Protein AF-A0A962V6T2-F1 (afdb_monomer_lite)

Radius of gyration: 20.81 Å; chains: 1; bounding box: 44×36×54 Å

pLDDT: mean 84.51, std 11.96, range [43.81, 96.75]

Sequence (135 aa):
SIVKYLGAAYLVYLGLKAIFEKTDSAVPGTKHVLDVTTAFRQAIIIEFLNPKSAMFFLAFLPQFVNPENGSVALQLMTLGLLFVLMGLVSTVTVALSAGHIGKFLRRNPVVMRWQNKAVGSIFCGLGVRLALQEK

Structure (mmCIF, N/CA/C/O backbone):
data_AF-A0A962V6T2-F1
#
_entry.id   AF-A0A962V6T2-F1
#
loop_
_atom_site.group_PDB
_atom_site.id
_atom_site.type_symbol
_atom_site.label_atom_id
_atom_site.label_alt_id
_atom_site.label_comp_id
_atom_site.label_asym_id
_atom_site.label_entity_id
_atom_site.label_seq_id
_atom_site.pdbx_PDB_ins_code
_atom_site.Cartn_x
_atom_site.Cartn_y
_atom_site.Cartn_z
_atom_site.occupancy
_atom_site.B_iso_or_equiv
_atom_site.auth_seq_id
_atom_site.auth_comp_id
_atom_site.auth_asym_id
_atom_site.auth_atom_id
_atom_site.pdbx_PDB_model_num
ATOM 1 N N . SER A 1 1 ? -13.033 19.568 -12.253 1.00 76.38 1 SER A N 1
ATOM 2 C CA . SER A 1 1 ? -13.059 19.235 -13.694 1.00 76.38 1 SER A CA 1
ATOM 3 C C . SER A 1 1 ? -11.680 19.303 -14.340 1.00 76.38 1 SER A C 1
ATOM 5 O O . SER A 1 1 ? -11.305 18.338 -14.981 1.00 76.38 1 SER A O 1
ATOM 7 N N . ILE A 1 2 ? -10.882 20.357 -14.122 1.00 85.88 2 ILE A N 1
ATOM 8 C CA . ILE A 1 2 ? -9.517 20.464 -14.686 1.00 85.88 2 ILE A CA 1
ATOM 9 C C . ILE A 1 2 ? -8.584 19.353 -14.168 1.00 85.88 2 ILE A C 1
ATOM 11 O O . ILE A 1 2 ? -7.985 18.636 -14.959 1.00 85.88 2 ILE A O 1
ATOM 15 N N . VAL A 1 3 ? -8.546 19.128 -12.848 1.00 86.56 3 VAL A N 1
ATOM 16 C CA . VAL A 1 3 ? -7.730 18.063 -12.224 1.00 86.56 3 VAL A CA 1
ATOM 17 C C . VAL A 1 3 ? -8.081 16.667 -12.763 1.00 86.56 3 VAL A C 1
ATOM 19 O O . VAL A 1 3 ? -7.198 15.846 -12.978 1.00 86.56 3 VAL A O 1
ATOM 22 N N . LYS A 1 4 ? -9.366 16.415 -13.055 1.00 87.06 4 LYS A N 1
ATOM 23 C CA . LYS A 1 4 ? -9.864 15.156 -13.634 1.00 87.06 4 LYS A CA 1
ATOM 24 C C . LYS A 1 4 ? -9.282 14.917 -15.031 1.00 87.06 4 LYS A C 1
ATOM 26 O O . LYS A 1 4 ? -8.743 13.846 -15.284 1.00 87.06 4 LYS A O 1
ATOM 31 N N . TYR A 1 5 ? -9.358 15.911 -15.918 1.00 91.44 5 TYR A N 1
ATOM 32 C CA . TYR A 1 5 ? -8.813 15.791 -17.273 1.00 91.44 5 TYR A CA 1
ATOM 33 C C . TYR A 1 5 ? -7.282 15.714 -17.285 1.00 91.44 5 TYR A C 1
ATOM 35 O O . TYR A 1 5 ? -6.730 14.931 -18.052 1.00 91.44 5 TYR A O 1
ATOM 43 N N . LEU A 1 6 ? -6.599 16.444 -16.396 1.00 91.62 6 LEU A N 1
ATOM 44 C CA . LEU A 1 6 ? -5.149 16.316 -16.214 1.00 91.62 6 LEU A CA 1
ATOM 45 C C . LEU A 1 6 ? -4.758 14.904 -15.760 1.00 91.62 6 LEU A C 1
ATOM 47 O O . LEU A 1 6 ? -3.849 14.306 -16.331 1.00 91.62 6 LEU A O 1
ATOM 51 N N . GLY A 1 7 ? -5.478 14.342 -14.785 1.00 89.75 7 GLY A N 1
ATOM 52 C CA . GLY A 1 7 ? -5.280 12.961 -14.345 1.00 89.75 7 GLY A CA 1
ATOM 53 C C . GLY A 1 7 ? -5.539 11.948 -15.463 1.00 89.75 7 GLY A C 1
ATOM 54 O O . GLY A 1 7 ? -4.740 11.037 -15.661 1.00 89.75 7 GLY A O 1
ATOM 55 N N . ALA A 1 8 ? -6.605 12.136 -16.245 1.00 91.94 8 ALA A N 1
ATOM 56 C CA . ALA A 1 8 ? -6.926 11.275 -17.381 1.00 91.94 8 ALA A CA 1
ATOM 57 C C . ALA A 1 8 ? -5.833 11.310 -18.462 1.00 91.94 8 ALA A C 1
ATOM 59 O O . ALA A 1 8 ? -5.365 10.257 -18.892 1.00 91.94 8 ALA A O 1
ATOM 60 N N . ALA A 1 9 ? -5.378 12.505 -18.851 1.00 92.38 9 ALA A N 1
ATOM 61 C CA . ALA A 1 9 ? -4.289 12.675 -19.810 1.00 92.38 9 ALA A CA 1
ATOM 62 C C . ALA A 1 9 ? -2.988 12.035 -19.306 1.00 92.38 9 ALA A C 1
ATOM 64 O O . ALA A 1 9 ? -2.298 11.359 -20.068 1.00 92.38 9 ALA A O 1
ATOM 65 N N . TYR A 1 10 ? -2.684 12.183 -18.014 1.00 92.25 10 TYR A N 1
ATOM 66 C CA . TYR A 1 10 ? -1.513 11.565 -17.400 1.00 92.25 10 TYR A CA 1
ATOM 67 C C . TYR A 1 10 ? -1.583 10.031 -17.416 1.00 92.25 10 TYR A C 1
ATOM 69 O O . TYR A 1 10 ? -0.602 9.379 -17.771 1.00 92.25 10 TYR A O 1
ATOM 77 N N . LEU A 1 11 ? -2.743 9.444 -17.103 1.00 90.00 11 LEU A N 1
ATOM 78 C CA . LEU A 1 11 ? -2.950 7.992 -17.163 1.00 90.00 11 LEU A CA 1
ATOM 79 C C . LEU A 1 11 ? -2.813 7.454 -18.593 1.00 90.00 11 LEU A C 1
ATOM 81 O O . LEU A 1 11 ? -2.139 6.446 -18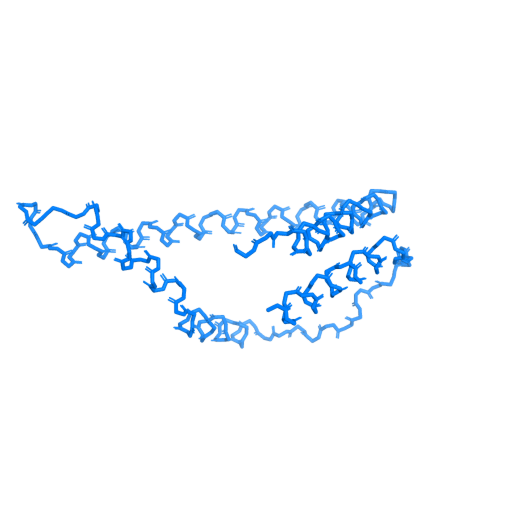.796 1.00 90.00 11 LEU A O 1
ATOM 85 N N . VAL A 1 12 ? -3.391 8.139 -19.586 1.00 92.12 12 VAL A N 1
ATOM 86 C CA . VAL A 1 12 ? -3.236 7.763 -21.003 1.00 92.12 12 VAL A CA 1
ATOM 87 C C . VAL A 1 12 ? -1.774 7.869 -21.433 1.00 92.12 12 VAL A C 1
ATOM 89 O O . VAL A 1 12 ? -1.253 6.949 -22.057 1.00 92.12 12 VAL A O 1
ATOM 92 N N . TYR A 1 13 ? -1.080 8.942 -21.051 1.00 92.69 13 TYR A N 1
ATOM 93 C CA . TYR A 1 13 ? 0.347 9.101 -21.322 1.00 92.69 13 TYR A CA 1
ATOM 94 C C . TYR A 1 13 ? 1.184 7.962 -20.716 1.00 92.69 13 TYR A C 1
ATOM 96 O O . TYR A 1 13 ? 1.999 7.367 -21.421 1.00 92.69 13 TYR A O 1
ATOM 104 N N . LEU A 1 14 ? 0.961 7.611 -19.442 1.00 87.94 14 LEU A N 1
ATOM 105 C CA . LEU A 1 14 ? 1.634 6.476 -18.798 1.00 87.94 14 LEU A CA 1
ATOM 106 C C . LEU A 1 14 ? 1.318 5.148 -19.495 1.00 87.94 14 LEU A C 1
ATOM 108 O O . LEU A 1 14 ? 2.213 4.319 -19.666 1.00 87.94 14 LEU A O 1
ATOM 112 N N . GLY A 1 15 ? 0.070 4.960 -19.927 1.00 89.69 15 GLY A N 1
ATOM 113 C CA . GLY A 1 15 ? -0.353 3.765 -20.647 1.00 89.69 15 GLY A CA 1
ATOM 114 C C . GLY A 1 15 ? 0.335 3.617 -22.003 1.00 89.69 15 GLY A C 1
ATOM 115 O O . GLY A 1 15 ? 0.898 2.562 -22.298 1.00 89.69 15 GLY A O 1
ATOM 116 N N . LEU A 1 16 ? 0.377 4.690 -22.797 1.00 90.50 16 LEU A N 1
ATOM 117 C CA . LEU A 1 16 ? 1.096 4.719 -24.074 1.00 90.50 16 LEU A CA 1
ATOM 118 C C . LEU A 1 16 ? 2.596 4.509 -23.868 1.00 90.50 16 LEU A C 1
ATOM 120 O O . LEU A 1 16 ? 3.203 3.712 -24.583 1.00 90.50 16 LEU A O 1
ATOM 124 N N . LYS A 1 17 ? 3.183 5.155 -22.854 1.00 87.94 17 LYS A N 1
ATOM 125 C CA . LYS A 1 17 ? 4.591 4.957 -22.503 1.00 87.94 17 LYS A CA 1
ATOM 126 C C . LYS A 1 17 ? 4.886 3.480 -22.234 1.00 87.94 17 LYS A C 1
ATOM 128 O O . LYS A 1 17 ? 5.828 2.966 -22.818 1.00 87.94 17 LYS A O 1
ATOM 133 N N . ALA A 1 18 ? 4.057 2.791 -21.447 1.00 85.31 18 ALA A N 1
ATOM 134 C CA . ALA A 1 18 ? 4.225 1.363 -21.169 1.00 85.31 18 ALA A CA 1
ATOM 135 C C . ALA A 1 18 ? 4.070 0.481 -22.426 1.00 85.31 18 ALA A C 1
ATOM 137 O O . ALA A 1 18 ? 4.817 -0.479 -22.591 1.00 85.31 18 ALA A O 1
ATOM 138 N N . ILE A 1 19 ? 3.146 0.803 -23.341 1.00 86.50 19 ILE A N 1
ATOM 139 C CA . ILE A 1 19 ? 2.940 0.041 -24.592 1.00 86.50 19 ILE A CA 1
ATOM 140 C C . ILE A 1 19 ? 4.139 0.168 -25.542 1.00 86.50 19 ILE A C 1
ATOM 142 O O . ILE A 1 19 ? 4.509 -0.811 -26.195 1.00 86.50 19 ILE A O 1
ATOM 146 N N . PHE A 1 20 ? 4.720 1.367 -25.635 1.00 84.94 20 PHE A N 1
ATOM 147 C CA . PHE A 1 20 ? 5.808 1.681 -26.566 1.00 84.94 20 PHE A CA 1
ATOM 148 C C . PHE A 1 20 ? 7.208 1.547 -25.962 1.00 84.94 20 PHE A C 1
ATOM 150 O O . PHE A 1 20 ? 8.195 1.700 -26.685 1.00 84.94 20 PHE A O 1
ATOM 157 N N . GLU A 1 21 ? 7.318 1.247 -24.666 1.00 78.12 21 GLU A N 1
ATOM 158 C CA . GLU A 1 21 ? 8.599 1.009 -24.009 1.00 78.12 21 GLU A CA 1
ATOM 159 C C . GLU A 1 21 ? 9.285 -0.194 -24.665 1.00 78.12 21 GLU A C 1
ATOM 161 O O . GLU A 1 21 ? 8.840 -1.344 -24.554 1.00 78.12 21 GLU A O 1
ATOM 166 N N . LYS A 1 22 ? 10.366 0.079 -25.408 1.00 64.94 22 LYS A N 1
ATOM 167 C CA . LYS A 1 22 ? 11.194 -0.975 -25.986 1.00 64.94 22 LYS A CA 1
ATOM 168 C C . LYS A 1 22 ? 11.722 -1.816 -24.836 1.00 64.94 22 LYS A C 1
ATOM 170 O O . LYS A 1 22 ? 12.284 -1.298 -23.878 1.00 64.94 22 LYS A O 1
ATOM 175 N N . THR A 1 23 ? 11.533 -3.126 -24.952 1.00 60.84 23 THR A N 1
ATOM 176 C CA . THR A 1 23 ? 12.132 -4.140 -24.080 1.00 60.84 23 THR A CA 1
ATOM 177 C C . THR A 1 23 ? 13.639 -4.200 -24.333 1.00 60.84 23 THR A C 1
ATOM 179 O O . THR A 1 23 ? 14.164 -5.244 -24.707 1.00 60.84 23 THR A O 1
ATOM 182 N N . ASP A 1 24 ? 14.337 -3.076 -24.219 1.00 51.56 24 ASP A N 1
ATOM 183 C CA . ASP A 1 24 ? 15.773 -3.124 -24.061 1.00 51.56 24 ASP A CA 1
ATOM 184 C C . ASP A 1 24 ? 16.014 -3.762 -22.700 1.00 51.56 24 ASP A C 1
ATOM 186 O O . ASP A 1 24 ? 15.399 -3.392 -21.697 1.00 51.56 24 ASP A O 1
ATOM 190 N N . SER A 1 25 ? 16.892 -4.759 -22.672 1.00 47.03 25 SER A N 1
ATOM 191 C CA . SER A 1 25 ? 17.385 -5.434 -21.469 1.00 47.03 25 SER A CA 1
ATOM 192 C C . SER A 1 25 ? 18.206 -4.492 -20.576 1.00 47.03 25 SER A C 1
ATOM 194 O O . SER A 1 25 ? 19.183 -4.907 -19.955 1.00 47.03 25 SER A O 1
ATOM 196 N N . ALA A 1 26 ? 17.842 -3.211 -20.531 1.00 43.81 26 ALA A N 1
ATOM 197 C CA . ALA A 1 26 ? 18.400 -2.217 -19.655 1.00 43.81 26 ALA A CA 1
ATOM 198 C C . ALA A 1 26 ? 18.105 -2.659 -18.224 1.00 43.81 26 ALA A C 1
ATOM 200 O O . ALA A 1 26 ? 16.982 -2.575 -17.717 1.00 43.81 26 ALA A O 1
ATOM 201 N N . VAL A 1 27 ? 19.162 -3.180 -17.602 1.00 46.41 27 VAL A N 1
ATOM 202 C CA . VAL A 1 27 ? 19.393 -3.183 -16.162 1.00 46.41 27 VAL A CA 1
ATOM 203 C C . VAL A 1 27 ? 18.653 -1.983 -15.577 1.00 46.41 27 VAL A C 1
ATOM 205 O O . VAL A 1 27 ? 18.902 -0.869 -16.046 1.00 46.41 27 VAL A O 1
ATOM 208 N N . PRO A 1 28 ? 17.724 -2.170 -14.618 1.00 46.38 28 PRO A N 1
ATOM 209 C CA . PRO A 1 28 ? 17.079 -1.036 -13.984 1.00 46.38 28 PRO A CA 1
ATOM 210 C C . PRO A 1 28 ? 18.208 -0.145 -13.482 1.00 46.38 28 PRO A C 1
ATOM 212 O O . PRO A 1 28 ? 18.984 -0.588 -12.634 1.00 46.38 28 PRO A O 1
ATOM 215 N N . GLY A 1 29 ? 18.346 1.044 -14.084 1.00 44.16 29 GLY A N 1
ATOM 216 C CA . GLY A 1 29 ? 19.384 1.997 -13.721 1.00 44.16 29 GLY A CA 1
ATOM 217 C C . GLY A 1 29 ? 19.414 2.104 -12.210 1.00 44.16 29 GLY A C 1
ATOM 218 O O . GLY A 1 29 ? 18.344 2.054 -11.604 1.00 44.16 29 GLY A O 1
ATOM 219 N N . THR A 1 30 ? 20.621 2.143 -11.650 1.00 44.16 30 THR A N 1
ATOM 220 C CA . THR A 1 30 ? 20.980 2.273 -10.233 1.00 44.16 30 THR A CA 1
ATOM 221 C C . THR A 1 30 ? 19.972 3.126 -9.465 1.00 44.16 30 THR A C 1
ATOM 223 O O . THR A 1 30 ? 20.181 4.302 -9.182 1.00 44.16 30 THR A O 1
ATOM 226 N N . LYS A 1 31 ? 18.828 2.533 -9.120 1.00 53.91 31 LYS A N 1
ATOM 227 C CA . LYS A 1 31 ? 17.901 3.104 -8.165 1.00 53.91 31 LYS A CA 1
ATOM 228 C C . LYS A 1 31 ? 18.673 2.979 -6.879 1.00 53.91 31 LYS A C 1
ATOM 230 O O . LYS A 1 31 ? 18.978 1.856 -6.481 1.00 53.91 31 LYS A O 1
ATOM 235 N N . HIS A 1 32 ? 19.052 4.115 -6.301 1.00 54.88 32 HIS A N 1
ATOM 236 C CA . HIS A 1 32 ? 19.577 4.150 -4.947 1.00 54.88 32 HIS A CA 1
ATOM 237 C C . HIS A 1 32 ? 18.683 3.245 -4.110 1.00 54.88 32 HIS A C 1
ATOM 239 O O . HIS A 1 32 ? 17.489 3.513 -3.955 1.00 54.88 32 HIS A O 1
ATOM 245 N N . VAL A 1 33 ? 19.240 2.112 -3.687 1.00 65.38 33 VAL A N 1
ATOM 246 C CA . VAL A 1 33 ? 18.557 1.209 -2.779 1.00 65.38 33 VAL A CA 1
ATOM 247 C C . VAL A 1 33 ? 18.458 2.019 -1.502 1.00 65.38 33 VAL A C 1
ATOM 249 O O . VAL A 1 33 ? 19.461 2.244 -0.830 1.00 65.38 33 VAL A O 1
ATOM 252 N N . LEU A 1 34 ? 17.276 2.590 -1.266 1.00 71.81 34 LEU A N 1
ATOM 253 C CA . LEU A 1 34 ? 16.982 3.282 -0.023 1.00 71.81 34 LEU A CA 1
ATOM 254 C C . LEU A 1 34 ? 17.321 2.320 1.107 1.00 71.81 34 LEU A C 1
ATOM 256 O O . LEU A 1 34 ? 16.934 1.150 1.062 1.00 71.81 34 LEU A O 1
ATOM 260 N N . ASP A 1 35 ? 18.047 2.823 2.100 1.00 88.50 35 ASP A N 1
ATOM 261 C CA . ASP A 1 35 ? 18.288 2.059 3.310 1.00 88.50 35 ASP A CA 1
ATOM 262 C C . ASP A 1 35 ? 16.942 1.606 3.896 1.00 88.50 35 ASP A C 1
ATOM 264 O O . ASP A 1 35 ? 15.974 2.377 3.928 1.00 88.50 35 ASP A O 1
ATOM 268 N N . VAL A 1 36 ? 16.879 0.351 4.345 1.00 87.12 36 VAL A N 1
ATOM 269 C CA . VAL A 1 36 ? 15.638 -0.286 4.812 1.00 87.12 36 VAL A CA 1
ATOM 270 C C . VAL A 1 36 ? 15.012 0.536 5.936 1.00 87.12 36 VAL A C 1
ATOM 272 O O . VAL A 1 36 ? 13.799 0.743 5.951 1.00 87.12 36 VAL A O 1
ATOM 275 N N . THR A 1 37 ? 15.839 1.087 6.826 1.00 91.25 37 THR A N 1
ATOM 276 C CA . THR A 1 37 ? 15.393 1.940 7.933 1.00 91.25 37 THR A CA 1
ATOM 277 C C . THR A 1 37 ? 14.762 3.230 7.424 1.00 91.25 37 THR A C 1
ATOM 279 O O . THR A 1 37 ? 13.730 3.670 7.933 1.00 91.25 37 THR A O 1
ATOM 282 N N . THR A 1 38 ? 15.355 3.840 6.398 1.00 90.69 38 THR A N 1
ATOM 283 C CA . THR A 1 38 ? 14.841 5.078 5.798 1.00 90.69 38 THR A CA 1
ATOM 284 C C . THR A 1 38 ? 13.510 4.828 5.098 1.00 90.69 38 THR A C 1
ATOM 286 O O . THR A 1 38 ? 12.551 5.565 5.331 1.00 90.69 38 THR A O 1
ATOM 289 N N . ALA A 1 39 ? 13.419 3.757 4.305 1.00 87.88 39 ALA A N 1
ATOM 290 C CA . ALA A 1 39 ? 12.182 3.356 3.643 1.00 87.88 39 ALA A CA 1
ATOM 291 C C . ALA A 1 39 ? 11.071 3.036 4.659 1.00 87.88 39 ALA A C 1
ATOM 293 O O . ALA A 1 39 ? 9.936 3.477 4.490 1.00 87.88 39 ALA A O 1
ATOM 294 N N . PHE A 1 40 ? 11.402 2.339 5.749 1.00 88.81 40 PHE A N 1
ATOM 295 C CA . PHE A 1 40 ? 10.456 2.010 6.814 1.00 88.81 40 PHE A CA 1
ATOM 296 C C . PHE A 1 40 ? 9.937 3.257 7.543 1.00 88.81 40 PHE A C 1
ATOM 298 O O . PHE A 1 40 ? 8.730 3.408 7.729 1.00 88.81 40 PHE A O 1
ATOM 305 N N . ARG A 1 41 ? 10.821 4.201 7.899 1.00 92.38 41 ARG A N 1
ATOM 306 C CA . ARG A 1 41 ? 10.409 5.467 8.532 1.00 92.38 41 ARG A CA 1
ATOM 307 C C . ARG A 1 41 ? 9.535 6.303 7.605 1.00 92.38 41 ARG A C 1
ATOM 309 O O . ARG A 1 41 ? 8.527 6.840 8.055 1.00 92.38 41 ARG A O 1
ATOM 316 N N . GLN A 1 42 ? 9.886 6.390 6.322 1.00 90.06 42 GLN A N 1
ATOM 317 C CA . GLN A 1 42 ? 9.048 7.073 5.336 1.00 90.06 42 GLN A CA 1
ATOM 318 C C . GLN A 1 42 ? 7.676 6.409 5.214 1.00 90.06 42 GLN A C 1
ATOM 320 O O . GLN A 1 42 ? 6.674 7.115 5.222 1.00 90.06 42 GLN A O 1
ATOM 325 N N . ALA A 1 43 ? 7.616 5.076 5.165 1.00 87.19 43 ALA A N 1
ATOM 326 C CA . ALA A 1 43 ? 6.356 4.343 5.099 1.00 87.19 43 ALA A CA 1
ATOM 327 C C . ALA A 1 43 ? 5.461 4.625 6.316 1.00 87.19 43 ALA A C 1
ATOM 329 O O . ALA A 1 43 ? 4.283 4.920 6.135 1.00 87.19 43 ALA A O 1
ATOM 330 N N . ILE A 1 44 ? 6.018 4.623 7.535 1.00 89.00 44 ILE A N 1
ATOM 331 C CA . ILE A 1 44 ? 5.270 4.982 8.752 1.00 89.00 44 ILE A CA 1
ATOM 332 C C . ILE A 1 44 ? 4.730 6.409 8.659 1.00 89.00 44 ILE A C 1
ATOM 334 O O . ILE A 1 44 ? 3.560 6.638 8.948 1.00 89.00 44 ILE A O 1
ATOM 338 N N . ILE A 1 45 ? 5.567 7.367 8.259 1.00 91.69 45 ILE A N 1
ATOM 339 C CA . ILE A 1 45 ? 5.169 8.777 8.176 1.00 91.69 45 ILE A CA 1
ATOM 340 C C . ILE A 1 45 ? 4.062 8.967 7.134 1.00 91.69 45 ILE A C 1
ATOM 342 O O . ILE A 1 45 ? 3.083 9.652 7.413 1.00 91.69 45 ILE A O 1
ATOM 346 N N . ILE A 1 46 ? 4.189 8.343 5.960 1.00 89.06 46 ILE A N 1
ATOM 347 C CA . ILE A 1 46 ? 3.187 8.406 4.889 1.00 89.06 46 ILE A CA 1
ATOM 348 C C . ILE A 1 46 ? 1.868 7.787 5.350 1.00 89.06 46 ILE A C 1
ATOM 350 O O . ILE A 1 46 ? 0.820 8.391 5.142 1.00 89.06 46 ILE A O 1
ATOM 354 N N . GLU A 1 47 ? 1.914 6.617 5.989 1.00 85.81 47 GLU A N 1
ATOM 355 C CA . GLU A 1 47 ? 0.708 5.931 6.452 1.00 85.81 47 GLU A CA 1
ATOM 356 C C . GLU A 1 47 ? 0.027 6.695 7.593 1.00 85.81 47 GLU A C 1
ATOM 358 O O . GLU A 1 47 ? -1.192 6.835 7.598 1.00 85.81 47 GLU A O 1
ATOM 363 N N . PHE A 1 48 ? 0.798 7.271 8.519 1.00 85.38 48 PHE A N 1
ATOM 364 C CA . PHE A 1 48 ? 0.260 8.107 9.593 1.00 85.38 48 PHE A CA 1
ATOM 365 C C . PHE A 1 48 ? -0.364 9.406 9.062 1.00 85.38 48 PHE A C 1
ATOM 367 O O . PHE A 1 48 ? -1.418 9.832 9.531 1.00 85.38 48 PHE A O 1
ATOM 374 N N . LEU A 1 49 ? 0.261 10.022 8.054 1.00 88.00 49 LEU A N 1
ATOM 375 C CA . LEU A 1 49 ? -0.256 11.210 7.372 1.00 88.00 49 LEU A CA 1
ATOM 376 C C . LEU A 1 49 ? -1.391 10.898 6.393 1.00 88.00 49 LEU A C 1
ATOM 378 O O . LEU A 1 49 ? -1.912 11.828 5.782 1.00 88.00 49 LEU A O 1
ATOM 382 N N . ASN A 1 50 ? -1.773 9.633 6.210 1.00 84.69 50 ASN A N 1
ATOM 383 C CA . ASN A 1 50 ? -2.848 9.240 5.314 1.00 84.69 50 ASN A CA 1
ATOM 384 C C . ASN A 1 50 ? -4.199 9.298 6.055 1.00 84.69 50 ASN A C 1
ATOM 386 O O . ASN A 1 50 ? -4.601 8.316 6.689 1.00 84.69 50 ASN A O 1
ATOM 390 N N . PRO A 1 51 ? -4.972 10.401 5.952 1.00 81.44 51 PRO A N 1
ATOM 391 C CA . PRO A 1 51 ? -6.244 10.515 6.662 1.00 81.44 51 PRO A CA 1
ATOM 392 C C . PRO A 1 51 ? -7.265 9.486 6.172 1.00 81.44 51 PRO A C 1
ATOM 394 O O . PRO A 1 51 ? -8.243 9.213 6.863 1.00 81.44 51 PRO A O 1
ATOM 397 N N . LYS A 1 52 ? -7.057 8.894 4.988 1.00 84.56 52 LYS A N 1
ATOM 398 C CA . LYS A 1 52 ? -7.967 7.901 4.421 1.00 84.56 52 LYS A CA 1
ATOM 399 C C . LYS A 1 52 ? -8.012 6.632 5.266 1.00 84.56 52 LYS A C 1
ATOM 401 O O . LYS A 1 52 ? -9.105 6.121 5.492 1.00 84.56 52 LYS A O 1
ATOM 406 N N . SER A 1 53 ? -6.862 6.148 5.742 1.00 82.94 53 SER A N 1
ATOM 407 C CA . SER A 1 53 ? -6.793 4.949 6.586 1.00 82.94 53 SER A CA 1
ATOM 408 C C . SER A 1 53 ? -7.534 5.186 7.905 1.00 82.94 53 SER A C 1
ATOM 410 O O . SER A 1 53 ? -8.389 4.390 8.288 1.00 82.94 53 SER A O 1
ATOM 412 N N . ALA A 1 54 ? -7.304 6.338 8.542 1.00 84.44 54 ALA A N 1
ATOM 413 C CA . ALA A 1 54 ? -8.013 6.728 9.761 1.00 84.44 54 ALA A CA 1
ATOM 414 C C . ALA A 1 54 ? -9.531 6.866 9.541 1.00 84.44 54 ALA A C 1
ATOM 416 O O . ALA A 1 54 ? -10.318 6.314 10.309 1.00 84.44 54 ALA A O 1
ATOM 417 N N . MET A 1 55 ? -9.953 7.546 8.467 1.00 88.50 55 MET A N 1
ATOM 418 C CA . MET A 1 55 ? -11.372 7.698 8.124 1.00 88.50 55 MET A CA 1
ATOM 419 C C . MET A 1 55 ? -12.051 6.355 7.854 1.00 88.50 55 MET A C 1
ATOM 421 O O . MET A 1 55 ? -13.190 6.163 8.270 1.00 88.50 55 MET A O 1
ATOM 425 N N . PHE A 1 56 ? -11.366 5.413 7.202 1.00 87.19 56 PHE A N 1
ATOM 426 C CA . PHE A 1 56 ? -11.886 4.063 7.003 1.00 87.19 56 PHE A CA 1
ATOM 427 C C . PHE A 1 56 ? -12.140 3.365 8.343 1.00 87.19 56 PHE A C 1
ATOM 429 O O . PHE A 1 56 ? -13.247 2.891 8.585 1.00 87.19 56 PHE A O 1
ATOM 436 N N . PHE A 1 57 ? -11.159 3.347 9.247 1.00 87.25 57 PHE A N 1
ATOM 437 C CA . PHE A 1 57 ? -11.338 2.690 10.542 1.00 87.25 57 PHE A CA 1
ATOM 438 C C . PHE A 1 57 ? -12.444 3.334 11.379 1.00 87.25 57 PHE A C 1
ATOM 440 O O . PHE A 1 57 ? -13.262 2.611 11.939 1.00 87.25 57 PHE A O 1
ATOM 447 N N . LEU A 1 58 ? -12.517 4.667 11.418 1.00 86.62 58 LEU A N 1
ATOM 448 C CA . LEU A 1 58 ? -13.579 5.384 12.129 1.00 86.62 58 LEU A CA 1
ATOM 449 C C . LEU A 1 58 ? -14.964 5.140 11.525 1.00 86.62 58 LEU A C 1
ATOM 451 O O . LEU A 1 58 ? -15.942 5.073 12.262 1.00 86.62 58 LEU A O 1
ATOM 455 N N . ALA A 1 59 ? -15.061 5.006 10.203 1.00 88.69 59 ALA A N 1
ATOM 456 C CA . ALA A 1 59 ? -16.334 4.753 9.545 1.00 88.69 59 ALA A CA 1
ATOM 457 C C . ALA A 1 59 ? -16.803 3.305 9.734 1.00 88.69 59 ALA A C 1
ATOM 459 O O . ALA A 1 59 ? -17.994 3.084 9.935 1.00 88.69 59 ALA A O 1
ATOM 460 N N . PHE A 1 60 ? -15.893 2.329 9.664 1.00 89.25 60 PHE A N 1
ATOM 461 C CA . PHE A 1 60 ? -16.251 0.910 9.610 1.00 89.25 60 PHE A CA 1
ATOM 462 C C . PHE A 1 60 ? -16.152 0.191 10.958 1.00 89.25 60 PHE A C 1
ATOM 464 O O . PHE A 1 60 ? -17.070 -0.548 11.295 1.00 89.25 60 PHE A O 1
ATOM 471 N N . LEU A 1 61 ? -15.088 0.384 11.749 1.00 88.62 61 LEU A N 1
ATOM 472 C CA . LEU A 1 61 ? -14.888 -0.409 12.973 1.00 88.62 61 LEU A CA 1
ATOM 473 C C . LEU A 1 61 ? -15.983 -0.224 14.030 1.00 88.62 61 LEU A C 1
ATOM 475 O O . LEU A 1 61 ? -16.408 -1.238 14.583 1.00 88.62 61 LEU A O 1
ATOM 479 N N . PRO A 1 62 ? -16.489 0.996 14.308 1.00 87.31 62 PRO A N 1
ATOM 480 C CA . PRO A 1 62 ? -17.548 1.175 15.299 1.00 87.31 62 PRO A CA 1
ATOM 481 C C . PRO A 1 62 ? -18.829 0.406 14.966 1.00 87.31 62 PRO A C 1
ATOM 483 O O . PRO A 1 62 ? -19.569 0.051 15.875 1.00 87.31 62 PRO A O 1
ATOM 486 N N . GLN A 1 63 ? -19.071 0.097 13.686 1.00 90.31 63 GLN A N 1
ATOM 487 C CA . GLN A 1 63 ? -20.246 -0.666 13.251 1.00 90.31 63 GLN A CA 1
ATOM 488 C C . GLN A 1 63 ? -20.203 -2.137 13.697 1.00 90.31 63 GLN A C 1
ATOM 490 O O . GLN A 1 63 ? -21.236 -2.799 13.710 1.00 90.31 63 GLN A O 1
ATOM 495 N N . PHE A 1 64 ? -19.026 -2.652 14.068 1.00 90.19 64 PHE A N 1
ATOM 496 C CA . PHE A 1 64 ? -18.824 -4.037 14.511 1.00 90.19 64 PHE A CA 1
ATOM 497 C C . PHE A 1 64 ? -18.690 -4.174 16.034 1.00 90.19 64 PHE A C 1
ATOM 499 O O . PHE A 1 64 ? -18.416 -5.267 16.528 1.00 90.19 64 PHE A O 1
ATOM 506 N N . VAL A 1 65 ? -18.851 -3.080 16.781 1.00 92.12 65 VAL A N 1
ATOM 507 C CA . VAL A 1 65 ? -18.683 -3.050 18.237 1.00 92.12 65 VAL A CA 1
ATOM 508 C C . VAL A 1 65 ? -20.042 -3.022 18.920 1.00 92.12 65 VAL A C 1
ATOM 510 O O . VAL A 1 65 ? -20.915 -2.244 18.545 1.00 92.12 65 VAL A O 1
ATOM 513 N N . ASN A 1 66 ? -20.205 -3.842 19.959 1.00 91.88 66 ASN A N 1
ATOM 514 C CA . ASN A 1 66 ? -21.390 -3.815 20.811 1.00 91.88 66 ASN A CA 1
ATOM 515 C C . ASN A 1 66 ? -20.997 -3.356 22.230 1.00 91.88 66 ASN A C 1
ATOM 517 O O . ASN A 1 66 ? -20.226 -4.064 22.892 1.00 91.88 66 ASN A O 1
ATOM 521 N N . PRO A 1 67 ? -21.516 -2.210 22.720 1.00 89.81 67 PRO A N 1
ATOM 522 C CA . PRO A 1 67 ? -21.253 -1.721 24.075 1.00 89.81 67 PRO A CA 1
ATOM 523 C C . PRO A 1 67 ? -21.652 -2.697 25.192 1.00 89.81 67 PRO A C 1
ATOM 525 O O . PRO A 1 67 ? -21.054 -2.669 26.264 1.00 89.81 67 PRO A O 1
ATOM 528 N N . GLU A 1 68 ? -22.624 -3.581 24.952 1.00 91.75 68 GLU A N 1
ATOM 529 C CA . GLU A 1 68 ? -23.075 -4.577 25.936 1.00 91.75 68 GLU A CA 1
ATOM 530 C C . GLU A 1 68 ? -22.066 -5.720 26.131 1.00 91.75 68 GLU A C 1
ATOM 532 O O . GLU A 1 68 ? -22.052 -6.372 27.171 1.00 91.75 68 GLU A O 1
ATOM 537 N N . ASN A 1 69 ? -21.156 -5.921 25.171 1.00 88.44 69 ASN A N 1
ATOM 538 C CA . ASN A 1 69 ? -20.135 -6.973 25.212 1.00 88.44 69 ASN A CA 1
ATOM 539 C C . ASN A 1 69 ? -18.855 -6.551 25.969 1.00 88.44 69 ASN A C 1
ATOM 541 O O . ASN A 1 69 ? -17.821 -7.214 25.867 1.00 88.44 69 ASN A O 1
ATOM 545 N N . GLY A 1 70 ? -18.887 -5.436 26.708 1.00 89.81 70 GLY A N 1
ATOM 546 C CA . GLY A 1 70 ? -17.774 -4.938 27.521 1.00 89.81 70 GLY A CA 1
ATOM 547 C C . GLY A 1 70 ? -17.071 -3.714 26.927 1.00 89.81 70 GLY A C 1
ATOM 548 O O . GLY A 1 70 ? -17.681 -2.881 26.264 1.00 89.81 70 GLY A O 1
ATOM 549 N N . SER A 1 71 ? -15.767 -3.567 27.187 1.00 93.25 71 SER A N 1
ATOM 550 C CA . SER A 1 71 ? -15.023 -2.355 26.809 1.00 93.25 71 SER A CA 1
ATOM 551 C C . SER A 1 71 ? -14.940 -2.160 25.290 1.00 93.25 71 SER A C 1
ATOM 553 O O . SER A 1 71 ? -14.228 -2.884 24.591 1.00 93.25 71 SER A O 1
ATOM 555 N N . VAL A 1 72 ? -15.602 -1.110 24.798 1.00 92.00 72 VAL A N 1
ATOM 556 C CA . VAL A 1 72 ? -15.558 -0.633 23.403 1.00 92.00 7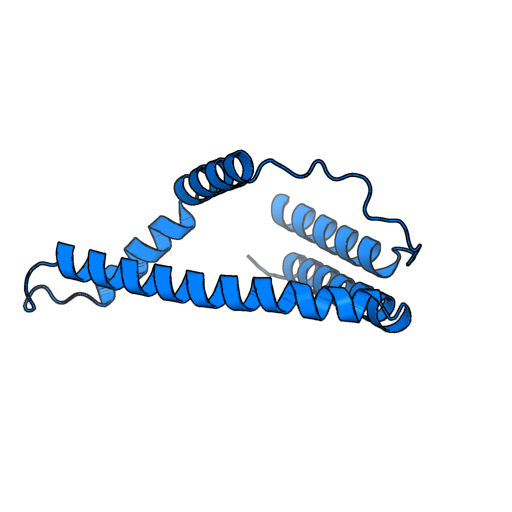2 VAL A CA 1
ATOM 557 C C . VAL A 1 72 ? -14.118 -0.413 22.929 1.00 92.00 72 VAL A C 1
ATOM 559 O O . VAL A 1 72 ? -13.772 -0.787 21.811 1.00 92.00 72 VAL A O 1
ATOM 562 N N . ALA A 1 73 ? -13.256 0.146 23.785 1.00 91.81 73 ALA A N 1
ATOM 563 C CA . ALA A 1 73 ? -11.860 0.413 23.442 1.00 91.81 73 ALA A CA 1
ATOM 564 C C . ALA A 1 73 ? -11.077 -0.879 23.156 1.00 91.81 73 ALA A C 1
ATOM 566 O O . ALA A 1 73 ? -10.323 -0.934 22.185 1.00 91.81 73 ALA A O 1
ATOM 567 N N . LEU A 1 74 ? -11.290 -1.931 23.957 1.00 93.81 74 LEU A N 1
ATOM 568 C CA . LEU A 1 74 ? -10.653 -3.230 23.724 1.00 93.81 74 LEU A CA 1
ATOM 569 C C . LEU A 1 74 ? -11.183 -3.887 22.448 1.00 93.81 74 LEU A C 1
ATOM 571 O O . LEU A 1 74 ? -10.381 -4.362 21.650 1.00 93.81 74 LEU A O 1
ATOM 575 N N . GLN A 1 75 ? -12.498 -3.848 22.209 1.00 93.06 75 GLN A N 1
ATOM 576 C CA . GLN A 1 75 ? -13.087 -4.393 20.979 1.00 93.06 75 GLN A CA 1
ATOM 577 C C . GLN A 1 75 ? -12.521 -3.705 19.726 1.00 93.06 75 GLN A C 1
ATOM 579 O O . GLN A 1 75 ? -12.095 -4.383 18.790 1.00 93.06 75 GLN A O 1
ATOM 584 N N . LEU A 1 76 ? -12.436 -2.369 19.727 1.00 92.69 76 LEU A N 1
ATOM 585 C CA . LEU A 1 76 ? -11.831 -1.602 18.632 1.00 92.69 76 LEU A CA 1
ATOM 586 C C . LEU A 1 76 ? -10.350 -1.945 18.435 1.00 92.69 76 LEU A C 1
ATOM 588 O O . LEU A 1 76 ? -9.912 -2.119 17.298 1.00 92.69 76 LEU A O 1
ATOM 592 N N . MET A 1 77 ? -9.583 -2.071 19.521 1.00 92.44 77 MET A N 1
ATOM 593 C CA . MET A 1 77 ? -8.163 -2.420 19.453 1.00 92.44 77 MET A CA 1
ATOM 594 C C . MET A 1 77 ? -7.957 -3.830 18.881 1.00 92.44 77 MET A C 1
ATOM 596 O O . MET A 1 77 ? -7.096 -4.021 18.021 1.00 92.44 77 MET A O 1
ATOM 600 N N . THR A 1 78 ? -8.773 -4.804 19.293 1.00 93.88 78 THR A N 1
ATOM 601 C CA . THR A 1 78 ? -8.734 -6.174 18.762 1.00 93.88 78 THR A CA 1
ATOM 602 C C . THR A 1 78 ? -9.109 -6.219 17.281 1.00 93.88 78 THR A C 1
ATOM 604 O O . THR A 1 78 ? -8.378 -6.814 16.490 1.00 93.88 78 THR A O 1
ATOM 607 N N . LEU A 1 79 ? -10.205 -5.564 16.883 1.00 92.81 79 LEU A N 1
ATOM 608 C CA . LEU A 1 79 ? -10.639 -5.515 15.482 1.00 92.81 79 LEU A CA 1
ATOM 609 C C . LEU A 1 79 ? -9.609 -4.809 14.590 1.00 92.81 79 LEU A C 1
ATOM 611 O O . LEU A 1 79 ? -9.288 -5.302 13.508 1.00 92.81 79 LEU A O 1
ATOM 615 N N . GLY A 1 80 ? -9.051 -3.690 15.057 1.00 91.62 80 GLY A N 1
ATOM 616 C CA . GLY A 1 80 ? -7.989 -2.972 14.358 1.00 91.62 80 GLY A CA 1
ATOM 617 C C . GLY A 1 80 ? -6.737 -3.831 14.174 1.00 91.62 80 GLY A C 1
ATOM 618 O O . GLY A 1 80 ? -6.210 -3.915 13.065 1.00 91.62 80 GLY A O 1
ATOM 619 N N . LEU A 1 81 ? -6.297 -4.531 15.226 1.00 93.44 81 LEU A N 1
ATOM 620 C CA . LEU A 1 81 ? -5.141 -5.427 15.153 1.00 93.44 81 LEU A CA 1
ATOM 621 C C . LEU A 1 81 ? -5.374 -6.578 14.166 1.00 93.44 81 LEU A C 1
ATOM 623 O O . LEU A 1 81 ? -4.504 -6.855 13.340 1.00 93.44 81 LEU A O 1
ATOM 627 N N . LEU A 1 82 ? -6.548 -7.215 14.209 1.00 94.69 82 LEU A N 1
ATOM 628 C CA . LEU A 1 82 ? -6.913 -8.273 13.264 1.00 94.69 82 LEU A CA 1
ATOM 629 C C . LEU A 1 82 ? -6.886 -7.767 11.821 1.00 94.69 82 LEU A C 1
ATOM 631 O O . LEU A 1 82 ? -6.290 -8.411 10.958 1.00 94.69 82 LEU A O 1
ATOM 635 N N . PHE A 1 83 ? -7.464 -6.594 11.562 1.00 91.25 83 PHE A N 1
ATOM 636 C CA . PHE A 1 83 ? -7.461 -5.999 10.229 1.00 91.25 83 PHE A CA 1
ATOM 637 C C . PHE A 1 83 ? -6.036 -5.727 9.724 1.00 91.25 83 PHE A C 1
ATOM 639 O O . PHE A 1 83 ? -5.702 -6.084 8.591 1.00 91.25 83 PHE A O 1
ATOM 646 N N . VAL A 1 84 ? -5.172 -5.150 10.567 1.00 90.56 84 VAL A N 1
ATOM 647 C CA . VAL A 1 84 ? -3.765 -4.891 10.219 1.00 90.56 84 VAL A CA 1
ATOM 648 C C . VAL A 1 84 ? -3.017 -6.195 9.939 1.00 90.56 84 VAL A C 1
ATOM 650 O O . VAL A 1 84 ? -2.281 -6.269 8.956 1.00 90.56 84 VAL A O 1
ATOM 653 N N . LEU A 1 85 ? -3.230 -7.243 10.740 1.00 96.00 85 LEU A N 1
ATOM 654 C CA . LEU A 1 85 ? -2.611 -8.554 10.523 1.00 96.00 85 LEU A CA 1
ATOM 655 C C . LEU A 1 85 ? -3.059 -9.189 9.204 1.00 96.00 85 LEU A C 1
ATOM 657 O O . LEU A 1 85 ? -2.220 -9.678 8.448 1.00 96.00 85 LEU A O 1
ATOM 661 N N . MET A 1 86 ? -4.352 -9.139 8.881 1.00 95.31 86 MET A N 1
ATOM 662 C CA . MET A 1 86 ? -4.858 -9.628 7.594 1.00 95.31 86 MET A CA 1
ATOM 663 C C . MET A 1 86 ? -4.251 -8.850 6.419 1.00 95.31 86 MET A C 1
ATOM 665 O O . MET A 1 86 ? -3.816 -9.452 5.432 1.00 95.31 86 MET A O 1
ATOM 669 N N . GLY A 1 87 ? -4.165 -7.522 6.539 1.00 91.81 87 GLY A N 1
ATOM 670 C CA . GLY A 1 87 ? -3.516 -6.663 5.549 1.00 91.81 87 GLY A CA 1
ATOM 671 C C . GLY A 1 87 ? -2.034 -6.995 5.364 1.00 91.81 87 GLY A C 1
ATOM 672 O O . GLY A 1 87 ? -1.563 -7.102 4.228 1.00 91.81 87 GLY A O 1
ATOM 673 N N . LEU A 1 88 ? -1.312 -7.228 6.465 1.00 92.56 88 LEU A N 1
ATOM 674 C CA . LEU A 1 88 ? 0.094 -7.628 6.457 1.00 92.56 88 LEU A CA 1
ATOM 675 C C . LEU A 1 88 ? 0.283 -8.971 5.747 1.00 92.56 88 LEU A C 1
ATOM 677 O O . LEU A 1 88 ? 1.097 -9.058 4.831 1.00 92.56 88 LEU A O 1
ATOM 681 N N . VAL A 1 89 ? -0.490 -9.995 6.120 1.00 96.75 89 VAL A N 1
ATOM 682 C CA . VAL A 1 89 ? -0.418 -11.333 5.506 1.00 96.75 89 VAL A CA 1
ATOM 683 C C . VAL A 1 89 ? -0.683 -11.255 4.004 1.00 96.75 89 VAL A C 1
ATOM 685 O O . VAL A 1 89 ? 0.089 -11.802 3.214 1.00 96.75 89 VAL A O 1
ATOM 688 N N . SER A 1 90 ? -1.729 -10.534 3.599 1.00 95.06 90 SER A N 1
ATOM 689 C CA . SER A 1 90 ? -2.073 -10.345 2.187 1.00 95.06 90 SER A CA 1
ATOM 690 C C . SER A 1 90 ? -0.946 -9.645 1.420 1.00 95.06 90 SER A C 1
ATOM 692 O O . SER A 1 90 ? -0.459 -10.151 0.406 1.00 95.06 90 SER A O 1
ATOM 694 N N . THR A 1 91 ? -0.450 -8.524 1.950 1.00 90.19 91 THR A N 1
ATOM 695 C CA . THR A 1 91 ? 0.600 -7.725 1.303 1.00 90.19 91 THR A CA 1
ATOM 696 C C . THR A 1 91 ? 1.916 -8.492 1.207 1.00 90.19 91 THR A C 1
ATOM 698 O O . THR A 1 91 ? 2.547 -8.490 0.151 1.00 90.19 91 THR A O 1
ATOM 701 N N . VAL A 1 92 ? 2.322 -9.192 2.270 1.00 92.00 92 VAL A N 1
ATOM 702 C CA . VAL A 1 92 ? 3.536 -10.024 2.277 1.00 92.00 92 VAL A CA 1
ATOM 703 C C . VAL A 1 92 ? 3.410 -11.170 1.277 1.00 92.00 92 VAL A C 1
ATOM 705 O O . VAL A 1 92 ? 4.339 -11.406 0.506 1.00 92.00 92 VAL A O 1
ATOM 708 N N . THR A 1 93 ? 2.255 -11.838 1.224 1.00 93.75 93 THR A N 1
ATOM 709 C CA . THR A 1 93 ? 1.998 -12.913 0.253 1.00 93.75 93 THR A CA 1
ATOM 710 C C . THR A 1 93 ? 2.154 -12.405 -1.177 1.00 93.75 93 THR A C 1
ATOM 712 O O . THR A 1 93 ? 2.857 -13.021 -1.985 1.00 93.75 93 THR A O 1
ATOM 715 N N . VAL A 1 94 ? 1.567 -11.246 -1.488 1.00 90.12 94 VAL A N 1
ATOM 716 C CA . VAL A 1 94 ? 1.705 -10.606 -2.802 1.00 90.12 94 VAL A CA 1
ATOM 717 C C . VAL A 1 94 ? 3.156 -10.204 -3.071 1.00 90.12 94 VAL A C 1
ATOM 719 O O . VAL A 1 94 ? 3.661 -10.481 -4.157 1.00 90.12 94 VAL A O 1
ATOM 722 N N . ALA A 1 95 ? 3.857 -9.611 -2.102 1.00 88.12 95 ALA A N 1
ATOM 723 C CA . ALA A 1 95 ? 5.243 -9.171 -2.259 1.00 88.12 95 ALA A CA 1
ATOM 724 C C . ALA A 1 95 ? 6.203 -10.342 -2.541 1.00 88.12 95 ALA A C 1
ATOM 726 O O . ALA A 1 95 ? 7.004 -10.281 -3.479 1.00 88.12 95 ALA A O 1
ATOM 727 N N . LEU A 1 96 ? 6.088 -11.437 -1.784 1.00 87.81 96 LEU A N 1
ATOM 728 C CA . LEU A 1 96 ? 6.896 -12.644 -1.983 1.00 87.81 96 LEU A CA 1
ATOM 729 C C . LEU A 1 96 ? 6.567 -13.340 -3.312 1.00 87.81 96 LEU A C 1
ATOM 731 O O . LEU A 1 96 ? 7.473 -13.807 -4.016 1.00 87.81 96 LEU A O 1
ATOM 735 N N . SER A 1 97 ? 5.287 -13.356 -3.693 1.00 88.12 97 SER A N 1
ATOM 736 C CA . SER A 1 97 ? 4.838 -13.894 -4.983 1.00 88.12 97 SER A CA 1
ATOM 737 C C . SER A 1 97 ? 5.358 -13.053 -6.149 1.00 88.12 97 SER A C 1
ATOM 739 O O . SER A 1 97 ? 5.852 -13.600 -7.135 1.00 88.12 97 SER A O 1
ATOM 741 N N . ALA A 1 98 ? 5.333 -11.724 -6.025 1.00 83.44 98 ALA A N 1
ATOM 742 C CA . ALA A 1 98 ? 5.828 -10.795 -7.037 1.00 83.44 98 ALA A CA 1
ATOM 743 C C . ALA A 1 98 ? 7.334 -10.953 -7.294 1.00 83.44 98 ALA A C 1
ATOM 745 O O . ALA A 1 98 ? 7.768 -10.797 -8.434 1.00 83.44 98 ALA A O 1
ATOM 746 N N . GLY A 1 99 ? 8.131 -11.320 -6.283 1.00 78.19 99 GLY A N 1
ATOM 747 C CA . GLY A 1 99 ? 9.550 -11.646 -6.466 1.00 78.19 99 GLY A CA 1
ATOM 748 C C . GLY A 1 99 ? 9.770 -12.868 -7.370 1.00 78.19 99 GLY A C 1
ATOM 749 O O . GLY A 1 99 ? 10.573 -12.821 -8.306 1.00 78.19 99 GLY A O 1
ATOM 750 N N . HIS A 1 100 ? 9.010 -13.942 -7.142 1.00 76.81 100 HIS A N 1
ATOM 751 C CA . HIS A 1 100 ? 9.089 -15.174 -7.936 1.00 76.81 100 HIS A CA 1
ATOM 752 C C . HIS A 1 100 ? 8.538 -14.982 -9.352 1.00 76.81 100 HIS A C 1
ATOM 754 O O . HIS A 1 100 ? 9.206 -15.303 -10.339 1.00 76.81 100 HIS A O 1
ATOM 760 N N . ILE A 1 101 ? 7.346 -14.392 -9.448 1.00 79.38 101 ILE A N 1
ATOM 761 C CA . ILE A 1 101 ? 6.666 -14.081 -10.706 1.00 79.38 101 ILE A CA 1
ATOM 762 C C . ILE A 1 101 ? 7.520 -13.100 -11.518 1.00 79.38 101 ILE A C 1
ATOM 764 O O . ILE A 1 101 ? 7.820 -13.355 -12.679 1.00 79.38 101 ILE A O 1
ATOM 768 N N . GLY A 1 102 ? 8.034 -12.035 -10.902 1.00 76.19 102 GLY A N 1
ATOM 769 C CA . GLY A 1 102 ? 8.899 -11.056 -11.559 1.00 76.19 102 GLY A CA 1
ATOM 770 C C . GLY A 1 102 ? 10.181 -11.666 -12.133 1.00 76.19 102 GLY A C 1
ATOM 771 O O . GLY A 1 102 ? 10.566 -11.328 -13.254 1.00 76.19 102 GLY A O 1
ATOM 772 N N . LYS A 1 103 ? 10.819 -12.606 -11.422 1.00 76.25 103 LYS A N 1
ATOM 773 C CA . LYS A 1 103 ? 11.996 -13.333 -11.930 1.00 76.25 103 LYS A CA 1
ATOM 774 C C . LYS A 1 103 ? 11.645 -14.219 -13.131 1.00 76.25 103 LYS A C 1
ATOM 776 O O . LYS A 1 103 ? 12.423 -14.283 -14.082 1.00 76.25 103 LYS A O 1
ATOM 781 N N . PHE A 1 104 ? 10.476 -14.861 -13.112 1.00 74.62 104 PHE A N 1
ATOM 782 C CA . PHE A 1 104 ? 9.972 -15.658 -14.232 1.00 74.62 104 PHE A CA 1
ATOM 783 C C . PHE A 1 104 ? 9.624 -14.793 -15.456 1.00 74.62 104 PHE A C 1
ATOM 785 O O . PHE A 1 104 ? 10.086 -15.095 -16.556 1.00 74.62 104 PHE A O 1
ATOM 792 N N . LEU A 1 105 ? 8.897 -13.682 -15.279 1.00 75.00 105 LEU A N 1
ATOM 793 C CA . LEU A 1 105 ? 8.531 -12.785 -16.385 1.00 75.00 105 LEU A CA 1
ATOM 794 C C . LEU A 1 105 ? 9.755 -12.142 -17.044 1.00 75.00 105 LEU A C 1
ATOM 796 O O . LEU A 1 105 ? 9.805 -12.050 -18.268 1.00 75.00 105 LEU A O 1
ATOM 800 N N . ARG A 1 106 ? 10.772 -11.761 -16.261 1.00 75.81 106 ARG A N 1
ATOM 801 C CA . ARG A 1 106 ? 12.021 -11.185 -16.792 1.00 75.81 106 ARG A CA 1
ATOM 802 C C . ARG A 1 106 ? 12.860 -12.171 -17.600 1.00 75.81 106 ARG A C 1
ATOM 804 O O . ARG A 1 106 ? 13.709 -11.745 -18.375 1.00 75.81 106 ARG A O 1
ATOM 811 N N . ARG A 1 107 ? 12.640 -13.478 -17.432 1.00 79.75 107 ARG A N 1
ATOM 812 C CA . ARG A 1 107 ? 13.368 -14.516 -18.172 1.00 79.75 107 ARG A CA 1
ATOM 813 C C . ARG A 1 107 ? 12.867 -14.669 -19.612 1.00 79.75 107 ARG A C 1
ATOM 815 O O . ARG A 1 107 ? 13.621 -15.162 -20.445 1.00 79.75 107 ARG A O 1
ATOM 822 N N . ASN A 1 108 ? 11.632 -14.255 -19.917 1.00 81.06 108 ASN A N 1
ATOM 823 C CA . ASN A 1 108 ? 11.057 -14.373 -21.258 1.00 81.06 108 ASN A CA 1
ATOM 824 C C . ASN A 1 108 ? 10.671 -12.993 -21.841 1.00 81.06 108 ASN A C 1
ATOM 826 O O . ASN A 1 108 ? 9.670 -12.406 -21.419 1.00 81.06 108 ASN A O 1
ATOM 830 N N . PRO A 1 109 ? 11.392 -12.490 -22.862 1.00 79.44 109 PRO A N 1
ATOM 831 C CA . PRO A 1 109 ? 11.136 -11.169 -23.441 1.00 79.44 109 PRO A CA 1
ATOM 832 C C . PRO A 1 109 ? 9.754 -11.052 -24.100 1.00 79.44 109 PRO A C 1
ATOM 834 O O . PRO A 1 109 ? 9.202 -9.955 -24.173 1.00 79.44 109 PRO A O 1
ATOM 837 N N . VAL A 1 110 ? 9.157 -12.162 -24.551 1.00 82.12 110 VAL A N 1
ATOM 838 C CA . VAL A 1 110 ? 7.798 -12.164 -25.117 1.00 82.12 110 VAL A CA 1
ATOM 839 C C . VAL A 1 110 ? 6.759 -11.904 -24.027 1.00 82.12 110 VAL A C 1
ATOM 841 O O . VAL A 1 110 ? 5.865 -11.080 -24.215 1.00 82.12 110 VAL A O 1
ATOM 844 N N . VAL A 1 111 ? 6.904 -12.551 -22.867 1.00 82.56 111 VAL A N 1
ATOM 845 C CA . VAL A 1 111 ? 6.000 -12.365 -21.721 1.00 82.56 111 VAL A CA 1
ATOM 846 C C . VAL A 1 111 ? 6.099 -10.936 -21.193 1.00 82.56 111 VAL A C 1
ATOM 848 O O . VAL A 1 111 ? 5.076 -10.305 -20.938 1.00 82.56 111 VAL A O 1
ATOM 851 N N . MET A 1 112 ? 7.312 -10.385 -21.115 1.00 79.56 112 MET A N 1
ATOM 852 C CA . MET A 1 112 ? 7.532 -9.011 -20.659 1.00 79.56 112 MET A CA 1
ATOM 853 C C . MET A 1 112 ? 6.902 -7.970 -21.607 1.00 79.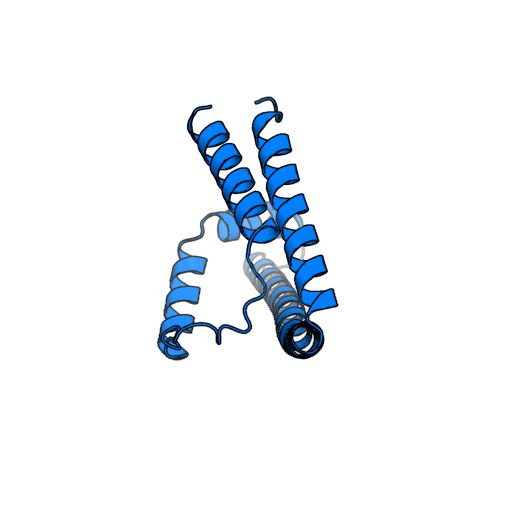56 112 MET A C 1
ATOM 855 O O . MET A 1 112 ? 6.279 -7.013 -21.151 1.00 79.56 112 MET A O 1
ATOM 859 N N . ARG A 1 113 ? 6.957 -8.195 -22.930 1.00 81.12 113 ARG A N 1
ATOM 860 C CA . ARG A 1 113 ? 6.249 -7.355 -23.919 1.00 81.12 113 ARG A CA 1
ATOM 861 C C . ARG A 1 113 ? 4.732 -7.399 -23.744 1.00 81.12 113 ARG A C 1
ATOM 863 O O . ARG A 1 113 ? 4.082 -6.359 -23.816 1.00 81.12 113 ARG A O 1
ATOM 870 N N . TRP A 1 114 ? 4.160 -8.582 -23.527 1.00 85.81 114 TRP A N 1
ATOM 871 C CA . TRP A 1 114 ? 2.718 -8.725 -23.298 1.00 85.81 114 TRP A CA 1
ATOM 872 C C . TRP A 1 114 ? 2.278 -8.103 -21.973 1.00 85.81 114 TRP A C 1
ATOM 874 O O . TRP A 1 114 ? 1.248 -7.434 -21.938 1.00 85.81 114 TRP A O 1
ATOM 884 N N . GLN A 1 115 ? 3.079 -8.245 -20.915 1.00 84.19 115 GLN A N 1
ATOM 885 C CA . GLN A 1 115 ? 2.839 -7.591 -19.630 1.00 84.19 115 GLN A CA 1
ATOM 886 C C . GLN A 1 115 ? 2.777 -6.066 -19.784 1.00 84.19 115 GLN A C 1
ATOM 888 O O . GLN A 1 115 ? 1.814 -5.448 -19.334 1.00 84.19 115 GLN A O 1
ATOM 893 N N . ASN A 1 116 ? 3.761 -5.468 -20.462 1.00 84.31 116 ASN A N 1
ATOM 894 C CA . ASN A 1 116 ? 3.809 -4.026 -20.707 1.00 84.31 116 ASN A CA 1
ATOM 895 C C . ASN A 1 116 ? 2.588 -3.533 -21.498 1.00 84.31 116 ASN A C 1
ATOM 897 O O . ASN A 1 116 ? 1.977 -2.526 -21.137 1.00 84.31 116 ASN A O 1
ATOM 901 N N . LYS A 1 117 ? 2.167 -4.287 -22.522 1.00 87.69 117 LYS A N 1
ATOM 902 C CA . LYS A 1 117 ? 0.946 -3.988 -23.285 1.00 87.69 117 LYS A CA 1
ATOM 903 C C . LYS A 1 117 ? -0.317 -4.085 -22.431 1.00 87.69 117 LYS A C 1
ATOM 905 O O . LYS A 1 117 ? -1.164 -3.200 -22.512 1.00 87.69 117 LYS A O 1
ATOM 910 N N . ALA A 1 118 ? -0.439 -5.124 -21.605 1.00 89.69 118 ALA 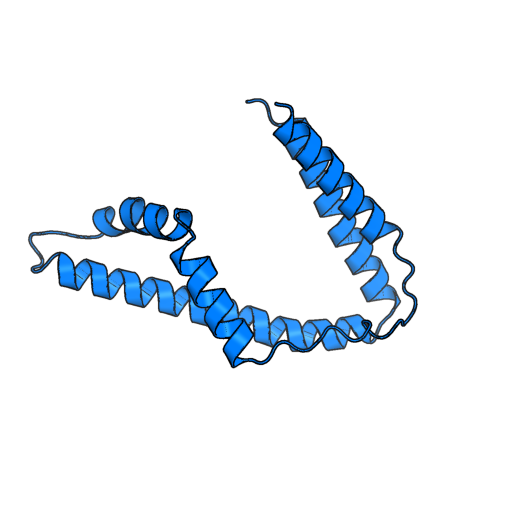A N 1
ATOM 911 C CA . ALA A 1 118 ? -1.586 -5.309 -20.722 1.00 89.69 118 ALA A CA 1
ATOM 912 C C . ALA A 1 118 ? -1.685 -4.168 -19.701 1.00 89.69 118 ALA A C 1
ATOM 914 O O . ALA A 1 118 ? -2.717 -3.501 -19.626 1.00 89.69 118 ALA A O 1
ATOM 915 N N . VAL A 1 119 ? -0.593 -3.871 -18.992 1.00 88.75 119 VAL A N 1
ATOM 916 C CA . VAL A 1 119 ? -0.524 -2.755 -18.036 1.00 88.75 119 VAL A CA 1
ATOM 917 C C . VAL A 1 119 ? -0.861 -1.436 -18.728 1.00 88.75 119 VAL A C 1
ATOM 919 O O . VAL A 1 119 ? -1.721 -0.696 -18.252 1.00 88.75 119 VAL A O 1
ATOM 922 N N . GLY A 1 120 ? -0.249 -1.160 -19.879 1.00 89.81 120 GLY A N 1
ATOM 923 C CA . GLY A 1 120 ? -0.509 0.073 -20.607 1.00 89.81 120 GLY A CA 1
ATOM 924 C C . GLY A 1 120 ? -1.952 0.202 -21.102 1.00 89.81 120 GLY A C 1
ATOM 925 O O . GLY A 1 120 ? -2.539 1.278 -20.998 1.00 89.81 120 GLY A O 1
ATOM 926 N N . SER A 1 121 ? -2.574 -0.899 -21.538 1.00 92.50 121 SER A N 1
ATOM 927 C CA . SER A 1 121 ? -3.993 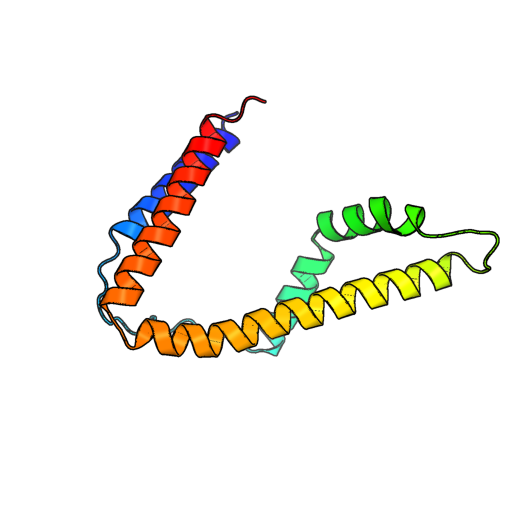-0.918 -21.918 1.00 92.50 121 SER A CA 1
ATOM 928 C C . SER A 1 121 ? -4.919 -0.620 -20.736 1.00 92.50 121 SER A C 1
ATOM 930 O O . SER A 1 121 ? -5.879 0.134 -20.892 1.00 92.50 121 SER A O 1
ATOM 932 N N . ILE A 1 122 ? -4.591 -1.130 -19.542 1.00 93.94 122 ILE A N 1
ATOM 933 C CA . ILE A 1 122 ? -5.335 -0.850 -18.309 1.00 93.94 122 ILE A CA 1
ATOM 934 C C . ILE A 1 122 ? -5.224 0.638 -17.968 1.00 93.94 122 ILE A C 1
ATOM 936 O O . ILE A 1 122 ? -6.240 1.273 -17.704 1.00 93.94 122 ILE A O 1
ATOM 940 N N . PHE A 1 123 ? -4.021 1.218 -18.023 1.00 91.69 123 PHE A N 1
ATOM 941 C CA . PHE A 1 123 ? -3.817 2.647 -17.759 1.00 91.69 123 PHE A CA 1
ATOM 942 C C . PHE A 1 123 ? -4.565 3.543 -18.753 1.00 91.69 123 PHE A C 1
ATOM 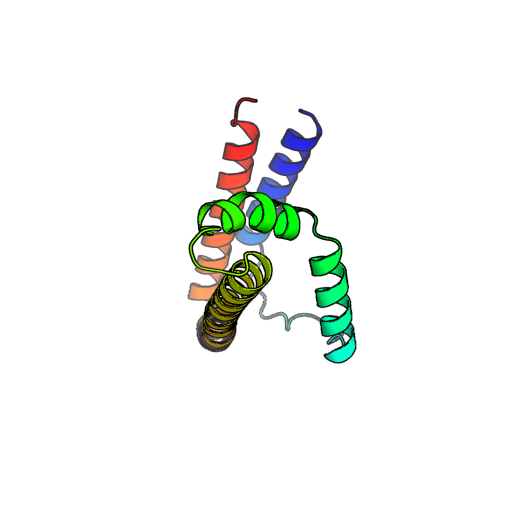944 O O . PHE A 1 123 ? -5.246 4.480 -18.332 1.00 91.69 123 PHE A O 1
ATOM 951 N N . CYS A 1 124 ? -4.518 3.227 -20.050 1.00 92.31 124 CYS A N 1
ATOM 952 C CA . CYS A 1 124 ? -5.303 3.937 -21.060 1.00 92.31 124 CYS A CA 1
ATOM 953 C C . CYS A 1 124 ? -6.810 3.802 -20.801 1.00 92.31 124 CYS A C 1
ATOM 955 O O . CYS A 1 124 ? -7.523 4.804 -20.818 1.00 92.31 124 CYS A O 1
ATOM 957 N N . GLY A 1 125 ? -7.292 2.591 -20.502 1.00 93.62 125 GLY A N 1
ATOM 958 C CA . GLY A 1 125 ? -8.698 2.339 -20.184 1.00 93.62 125 GLY A CA 1
ATOM 959 C C . GLY A 1 125 ? -9.167 3.097 -18.941 1.00 93.62 125 GLY A C 1
ATOM 960 O O . GLY A 1 125 ? -10.234 3.709 -18.959 1.00 93.62 125 GLY A O 1
ATOM 961 N N . LEU A 1 126 ? -8.350 3.134 -17.884 1.00 92.25 126 LEU A N 1
ATOM 962 C CA . LEU A 1 126 ? -8.615 3.923 -16.681 1.00 92.25 126 LEU A CA 1
ATOM 963 C C . LEU A 1 126 ? -8.605 5.425 -16.969 1.00 92.25 126 LEU A C 1
ATOM 965 O O . LEU A 1 126 ? -9.466 6.130 -16.455 1.00 92.25 126 LEU A O 1
ATOM 969 N N . GLY A 1 127 ? -7.685 5.916 -17.801 1.00 91.25 127 GLY A N 1
ATOM 970 C CA . GLY A 1 127 ? -7.648 7.317 -18.218 1.00 91.25 127 GLY A CA 1
ATOM 971 C C . GLY A 1 127 ? -8.894 7.727 -19.004 1.00 91.25 127 GLY A C 1
ATOM 972 O O . GLY A 1 127 ? -9.516 8.739 -18.684 1.00 91.25 127 GLY A O 1
ATOM 973 N N . VAL A 1 128 ? -9.318 6.908 -19.971 1.00 93.31 128 VAL A N 1
ATOM 974 C CA . VAL A 1 128 ? -10.557 7.129 -20.738 1.00 93.31 128 VAL A CA 1
ATOM 975 C C . VAL A 1 128 ? -11.775 7.077 -19.822 1.00 93.31 128 VAL A C 1
ATOM 977 O O . VAL A 1 128 ? -12.592 7.996 -19.837 1.00 93.31 128 VAL A O 1
ATOM 980 N N . ARG A 1 129 ? -11.880 6.055 -18.965 1.00 93.00 129 ARG A N 1
ATOM 981 C CA . ARG A 1 129 ? -12.970 5.951 -17.988 1.00 93.00 129 ARG A CA 1
ATOM 982 C C . ARG A 1 129 ? -12.997 7.162 -17.060 1.00 93.00 129 ARG A C 1
ATOM 984 O O . ARG A 1 129 ? -14.069 7.706 -16.826 1.00 93.00 129 ARG A O 1
ATOM 991 N N . LEU A 1 130 ? -11.839 7.608 -16.574 1.00 91.00 130 LEU A N 1
ATOM 992 C CA . LEU A 1 130 ? -11.735 8.793 -15.732 1.00 91.00 130 LEU A CA 1
ATOM 993 C C . LEU A 1 130 ? -12.181 10.042 -16.487 1.00 91.00 130 LEU A C 1
ATOM 995 O O . LEU A 1 130 ? -12.829 10.873 -15.876 1.00 91.00 130 LEU A O 1
ATOM 999 N N . ALA A 1 131 ? -11.895 10.184 -17.783 1.00 89.56 131 ALA A N 1
ATOM 1000 C CA . ALA A 1 131 ? -12.387 11.305 -18.586 1.00 89.56 131 ALA A CA 1
ATOM 1001 C C . ALA A 1 131 ? -13.917 11.268 -18.759 1.00 89.56 131 ALA A C 1
ATOM 1003 O O . ALA A 1 131 ? -14.573 12.302 -18.613 1.00 89.56 131 ALA A O 1
ATOM 1004 N N . LEU A 1 132 ? -14.478 10.079 -18.994 1.00 90.88 132 LEU A N 1
ATOM 1005 C CA . LEU A 1 132 ? -15.908 9.854 -19.237 1.00 90.88 132 LEU A CA 1
ATOM 1006 C C . LEU A 1 132 ? -16.765 9.814 -17.967 1.00 90.88 132 LEU A C 1
ATOM 1008 O O . LEU A 1 132 ? -17.979 9.939 -18.057 1.00 90.88 132 LEU A O 1
ATOM 1012 N N . GLN A 1 133 ? -16.162 9.649 -16.790 1.00 87.50 133 GLN A N 1
ATOM 1013 C CA . GLN A 1 133 ? -16.893 9.585 -15.528 1.00 87.50 133 GLN A CA 1
ATOM 1014 C C . GLN A 1 133 ? -17.602 10.917 -15.253 1.00 87.50 133 GLN A C 1
ATOM 1016 O O . GLN A 1 133 ? -16.950 11.910 -14.926 1.00 87.50 133 GLN A O 1
ATOM 1021 N N . GLU A 1 134 ? -18.920 10.976 -15.414 1.00 67.94 134 GLU A N 1
ATOM 1022 C CA . GLU A 1 134 ? -19.705 12.152 -15.031 1.00 67.94 134 GLU A CA 1
ATOM 1023 C C . GLU A 1 134 ? -19.549 12.437 -13.526 1.00 67.94 134 GLU A C 1
ATOM 1025 O O . GLU A 1 134 ? -19.176 11.550 -12.755 1.00 67.94 134 GLU A O 1
ATOM 1030 N N . LYS A 1 135 ? -19.684 13.715 -13.152 1.00 56.81 135 LYS A N 1
ATOM 1031 C CA . LYS A 1 135 ? -19.456 14.187 -11.779 1.00 56.81 135 LYS A CA 1
ATOM 1032 C C . LYS A 1 135 ? -20.389 13.513 -10.783 1.00 56.81 135 LYS A C 1
ATOM 1034 O O . LYS A 1 135 ? -21.591 13.434 -11.102 1.00 56.81 135 LYS A O 1
#

Foldseek 3Di:
DVVLLVLLVVLLVLLVCLLPVPPDVPDPPCPPPPDPVRVVVVVVVVVVPPVVVVVVLVVPQLVVDDVVVDDSVVSSVVVVVVVVVVVVVVVVVVVVVCVVVVVVCSVDSVSSSVVSNVSSVVSNVVSVCSVVDDD

Secondary structure (DSSP, 8-state):
-HHHHHHHHHHHHHHHHHHH---------------HHHHHHHHHHHHHT-HHHHHHHHHHGGGG--GGGS-HHHHHHHHHHHHHHHHHHHHHHHHHHHHHHHHHHHH-HHHHHHHHHHHHHHHHHHHHHHHH---